Protein AF-A0A243AVM9-F1 (afdb_monomer)

Foldseek 3Di:
DVVVCVVVLVVLLVLLVVLLVLCVVQNDPDADPDPVSVVVVVVLCPDPSNVVSVVSLVVNLVSLVPDDLVVLLLLLLLLCCLVVVPADLPDALVVRSVVSSVVCVVVPPDDSSVSSVVLSVDSCNSRSNCSSCVSSVHDD

Secondary structure (DSSP, 8-state):
-HHHHHHHHHHHHHHHHHHHHHHHHHS-S---SSHHHHHHHHHHHHSHHHHHHHHHHHHHHHHHHHS-HHHHHHHHHHHHHHHH--S-TTS-HHHHHHHHHHHHHHH-PPPHHHHHHHHHT-TTHHHHHHHHHHHTT---

Sequence (140 aa):
MFEELKFVFKVVIDLANDYESYHDKYGMKSLTVSPSGMQELKEFKNSSEGKELEKRENALYYFLKALDYEVIKVIQVVMYLGRDQDYDKNDTPEKIYSEYRHYFGSKGWDEKDIIINTVTEKISLGKYLQDGLGILGVRV

Mean predicted aligned error: 3.31 Å

Radius of gyration: 16.82 Å; Cα contacts (8 Å, |Δi|>4): 136; chains: 1; bounding box: 38×28×51 Å

Structure (mmCIF, N/CA/C/O backbone):
data_AF-A0A243AVM9-F1
#
_entry.id   AF-A0A243AVM9-F1
#
loop_
_atom_site.group_PDB
_atom_site.id
_atom_site.type_symbol
_atom_site.label_atom_id
_atom_site.label_alt_id
_atom_site.label_comp_id
_atom_site.label_asym_id
_atom_site.label_entity_id
_atom_site.label_seq_id
_atom_site.pdbx_PDB_ins_code
_atom_site.Cartn_x
_atom_site.Cartn_y
_atom_site.Cartn_z
_atom_site.occupancy
_atom_site.B_iso_or_equiv
_atom_site.auth_seq_id
_atom_site.auth_comp_id
_atom_site.auth_asym_id
_atom_site.auth_atom_id
_atom_site.pdbx_PDB_model_num
ATOM 1 N N . MET A 1 1 ? -8.616 -9.678 14.540 1.00 74.81 1 MET A N 1
ATOM 2 C CA . MET A 1 1 ? -8.530 -8.992 13.234 1.00 74.81 1 MET A CA 1
ATOM 3 C C . MET A 1 1 ? -7.109 -8.552 12.903 1.00 74.81 1 MET A C 1
ATOM 5 O O . MET A 1 1 ? -6.448 -9.276 12.179 1.00 74.81 1 MET A O 1
ATOM 9 N N . PHE A 1 2 ? -6.590 -7.422 13.408 1.00 80.25 2 PHE A N 1
ATOM 10 C CA . PHE A 1 2 ? -5.263 -6.950 12.967 1.00 80.25 2 PHE A CA 1
ATOM 11 C C . PHE A 1 2 ? -4.112 -7.881 13.340 1.00 80.25 2 PHE A C 1
ATOM 13 O O . PHE A 1 2 ? -3.217 -8.065 12.528 1.00 80.25 2 PHE A O 1
ATOM 20 N N . GLU A 1 3 ? -4.172 -8.528 14.507 1.00 82.06 3 GLU A N 1
ATOM 21 C CA . GLU A 1 3 ? -3.204 -9.560 14.903 1.00 82.06 3 GLU A CA 1
ATOM 22 C C . GLU A 1 3 ? -3.110 -10.708 13.886 1.00 82.06 3 GLU A C 1
ATOM 24 O O . GLU A 1 3 ? -2.016 -11.133 13.531 1.00 82.06 3 GLU A O 1
ATOM 29 N N . GLU A 1 4 ? -4.245 -11.157 13.346 1.00 87.56 4 GLU A N 1
ATOM 30 C CA . GLU A 1 4 ? -4.307 -12.229 12.341 1.00 87.56 4 GLU A CA 1
ATOM 31 C C . GLU A 1 4 ? -3.805 -11.751 10.971 1.00 87.56 4 GLU A C 1
ATOM 33 O O . GLU A 1 4 ? -3.276 -12.534 10.185 1.00 87.56 4 GLU A O 1
ATOM 38 N N . LEU A 1 5 ? -3.934 -10.450 10.694 1.00 94.69 5 LEU A N 1
ATOM 39 C CA . LEU A 1 5 ? -3.505 -9.828 9.444 1.00 94.69 5 LEU A CA 1
ATOM 40 C C . LEU A 1 5 ? -2.075 -9.280 9.492 1.00 94.69 5 LEU A C 1
ATOM 42 O O . LEU A 1 5 ? -1.592 -8.815 8.463 1.00 94.69 5 LEU A O 1
ATOM 46 N N . LYS A 1 6 ? -1.366 -9.349 10.628 1.00 94.56 6 LYS A N 1
ATOM 47 C CA . LYS A 1 6 ? 0.003 -8.814 10.756 1.00 94.56 6 LYS A CA 1
ATOM 48 C C . LYS A 1 6 ? 0.942 -9.346 9.685 1.00 94.56 6 LYS A C 1
ATOM 50 O O . LYS A 1 6 ? 1.673 -8.573 9.075 1.00 94.56 6 LYS A O 1
ATOM 55 N N . PHE A 1 7 ? 0.895 -10.653 9.428 1.00 95.44 7 PHE A N 1
ATOM 56 C CA . PHE A 1 7 ? 1.715 -11.265 8.386 1.00 95.44 7 PHE A CA 1
ATOM 57 C C . PHE A 1 7 ? 1.358 -10.727 6.995 1.00 95.44 7 PHE A C 1
ATOM 59 O O . PHE A 1 7 ? 2.251 -10.388 6.225 1.00 95.44 7 PHE A O 1
ATOM 66 N N . VAL A 1 8 ? 0.063 -10.587 6.696 1.00 97.62 8 VAL A N 1
ATOM 67 C CA . VAL A 1 8 ? -0.405 -10.020 5.424 1.00 97.62 8 VAL A CA 1
ATOM 68 C C . VAL A 1 8 ? 0.106 -8.591 5.267 1.00 97.62 8 VAL A C 1
ATOM 70 O O . VAL A 1 8 ? 0.741 -8.285 4.264 1.00 97.62 8 VAL A O 1
ATOM 73 N N . PHE A 1 9 ? -0.103 -7.735 6.270 1.00 98.00 9 PHE A N 1
ATOM 74 C CA . PHE A 1 9 ? 0.374 -6.353 6.242 1.00 98.00 9 PHE A CA 1
ATOM 75 C C . PHE A 1 9 ? 1.884 -6.268 6.083 1.00 98.00 9 PHE A C 1
ATOM 77 O O . PHE A 1 9 ? 2.352 -5.487 5.262 1.00 98.00 9 PHE A O 1
ATOM 84 N N . LYS A 1 10 ? 2.637 -7.105 6.800 1.00 97.94 10 LYS A N 1
ATOM 85 C CA . LYS A 1 10 ? 4.087 -7.170 6.660 1.00 97.94 10 LYS A CA 1
ATOM 86 C C . LYS A 1 10 ? 4.503 -7.462 5.218 1.00 97.94 10 LYS A C 1
ATOM 88 O O . LYS A 1 10 ? 5.309 -6.723 4.669 1.00 97.94 10 LYS A O 1
ATOM 93 N N . VAL A 1 11 ? 3.925 -8.487 4.590 1.00 98.25 11 VAL A N 1
ATOM 94 C CA . VAL A 1 11 ? 4.260 -8.847 3.203 1.00 98.25 11 VAL A CA 1
ATOM 95 C C . VAL A 1 11 ? 3.875 -7.734 2.225 1.00 98.25 11 VAL A C 1
ATOM 97 O O . VAL A 1 11 ? 4.666 -7.410 1.344 1.00 98.25 11 VAL A O 1
ATOM 100 N N . VAL A 1 12 ? 2.702 -7.110 2.387 1.00 98.19 12 VAL A N 1
ATOM 101 C CA . VAL A 1 12 ? 2.283 -5.986 1.529 1.00 98.19 12 VAL A CA 1
ATOM 102 C C . VAL A 1 12 ? 3.232 -4.797 1.679 1.00 98.19 12 VAL A C 1
ATOM 104 O O . VAL A 1 12 ? 3.624 -4.214 0.674 1.00 98.19 12 VAL A O 1
ATOM 107 N N . ILE A 1 13 ? 3.623 -4.453 2.908 1.00 98.44 13 ILE A N 1
ATOM 108 C CA . ILE A 1 13 ? 4.562 -3.359 3.188 1.00 98.44 13 ILE A CA 1
ATOM 109 C C . ILE A 1 13 ? 5.935 -3.664 2.591 1.00 98.44 13 ILE A C 1
ATOM 111 O O . ILE A 1 13 ? 6.508 -2.801 1.933 1.00 98.44 13 ILE A O 1
ATOM 115 N N . ASP A 1 14 ? 6.443 -4.885 2.766 1.00 98.44 14 ASP A N 1
ATOM 116 C CA . ASP A 1 14 ? 7.745 -5.291 2.233 1.00 98.44 14 ASP A CA 1
ATOM 117 C C . ASP A 1 14 ? 7.751 -5.232 0.687 1.00 98.44 14 ASP A C 1
ATOM 119 O O . ASP A 1 14 ? 8.683 -4.682 0.097 1.00 98.44 14 ASP A O 1
ATOM 123 N N . LEU A 1 15 ? 6.687 -5.707 0.022 1.00 98.44 15 LEU A N 1
ATOM 124 C CA . LEU A 1 15 ? 6.534 -5.623 -1.440 1.00 98.44 15 LEU A CA 1
ATOM 125 C C . LEU A 1 15 ? 6.373 -4.179 -1.938 1.00 98.44 15 LEU A C 1
ATOM 127 O O . LEU A 1 15 ? 6.969 -3.808 -2.949 1.00 98.44 15 LEU A O 1
ATOM 131 N N . ALA A 1 16 ? 5.589 -3.360 -1.234 1.00 98.12 16 ALA A N 1
ATOM 132 C CA . ALA A 1 16 ? 5.396 -1.954 -1.578 1.00 98.12 16 ALA A CA 1
ATOM 133 C C . ALA A 1 16 ? 6.698 -1.152 -1.442 1.00 98.12 16 ALA A C 1
ATOM 135 O O . ALA A 1 16 ? 7.032 -0.380 -2.336 1.00 98.12 16 ALA A O 1
ATOM 136 N N . ASN A 1 17 ? 7.464 -1.381 -0.372 1.00 98.19 17 ASN A N 1
ATOM 137 C CA . ASN A 1 17 ? 8.739 -0.706 -0.136 1.00 98.19 17 ASN A CA 1
ATOM 138 C C . ASN A 1 17 ? 9.818 -1.127 -1.148 1.00 98.19 17 ASN A C 1
ATOM 140 O O . ASN A 1 17 ? 10.627 -0.290 -1.552 1.00 98.19 17 ASN A O 1
ATOM 144 N N . ASP A 1 18 ? 9.850 -2.399 -1.566 1.00 97.81 18 ASP A N 1
ATOM 145 C CA . ASP A 1 18 ? 10.751 -2.858 -2.636 1.00 97.81 18 ASP A CA 1
ATOM 146 C C . ASP A 1 18 ? 10.397 -2.204 -3.980 1.00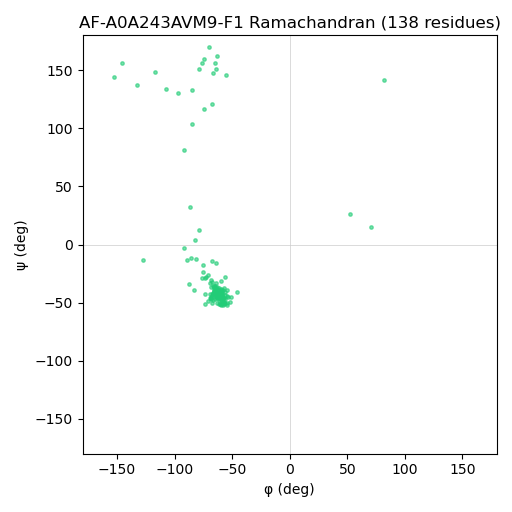 97.81 18 ASP A C 1
ATOM 148 O O . ASP 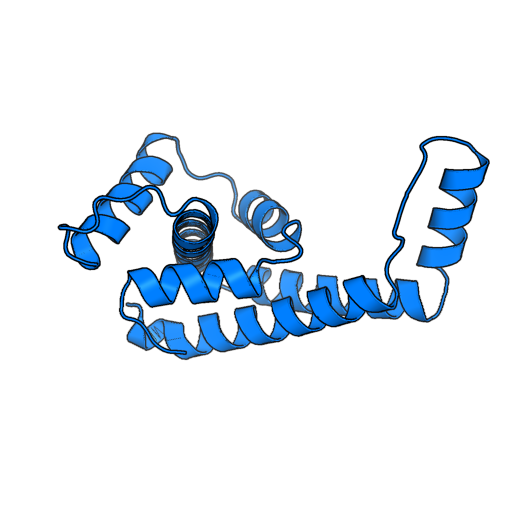A 1 18 ? 11.284 -1.710 -4.681 1.00 97.81 18 ASP A O 1
ATOM 152 N N . TYR A 1 19 ? 9.102 -2.134 -4.312 1.00 96.56 19 TYR A N 1
ATOM 153 C CA . TYR A 1 19 ? 8.624 -1.417 -5.495 1.00 96.56 19 TYR A CA 1
ATOM 154 C C . TYR A 1 19 ? 9.003 0.071 -5.459 1.00 96.56 19 TYR A C 1
ATOM 156 O O . TYR A 1 19 ? 9.637 0.549 -6.400 1.00 96.56 19 TYR A O 1
ATOM 164 N N . GLU A 1 20 ? 8.689 0.781 -4.371 1.00 97.06 20 GLU A N 1
ATOM 165 C CA . GLU A 1 20 ? 9.003 2.206 -4.185 1.00 97.06 20 GLU A CA 1
ATOM 166 C C . GLU A 1 20 ? 10.509 2.470 -4.293 1.00 97.06 20 GLU A C 1
ATOM 168 O O . GLU A 1 20 ? 10.943 3.301 -5.088 1.00 97.06 20 GLU A O 1
ATOM 173 N N . SER A 1 21 ? 11.331 1.695 -3.579 1.00 97.06 21 SER A N 1
ATOM 174 C CA . SER A 1 21 ? 12.790 1.865 -3.584 1.00 97.06 21 SER A CA 1
ATOM 175 C C . SER A 1 21 ? 13.396 1.666 -4.977 1.00 97.06 21 SER A C 1
ATOM 177 O O . SER A 1 21 ? 14.349 2.356 -5.357 1.00 97.06 21 SER A O 1
ATOM 179 N N . TYR A 1 22 ? 12.869 0.713 -5.751 1.00 97.12 22 TYR A N 1
ATOM 180 C CA . TYR A 1 22 ? 13.321 0.482 -7.121 1.00 97.12 22 TYR A CA 1
ATOM 181 C C . TYR A 1 22 ? 12.824 1.580 -8.069 1.00 97.12 22 TYR A C 1
ATOM 183 O O . TYR A 1 22 ? 13.599 2.076 -8.892 1.00 97.12 22 TYR A O 1
ATOM 191 N N . HIS A 1 23 ? 11.561 1.990 -7.926 1.00 95.12 23 HIS A N 1
ATOM 192 C CA . HIS A 1 23 ? 10.962 3.091 -8.674 1.00 95.12 23 HIS A CA 1
ATOM 193 C C . HIS A 1 23 ? 11.741 4.397 -8.472 1.00 95.12 23 HIS A C 1
ATOM 195 O O . HIS A 1 23 ? 12.095 5.055 -9.446 1.00 95.12 23 HIS A O 1
ATOM 201 N N . ASP A 1 24 ? 12.098 4.752 -7.242 1.00 95.19 24 ASP A N 1
ATOM 202 C CA . ASP A 1 24 ? 12.835 5.988 -6.954 1.00 95.19 24 ASP A CA 1
ATOM 203 C C . ASP A 1 24 ? 14.231 6.009 -7.579 1.00 95.19 24 ASP A C 1
ATOM 205 O O . ASP A 1 24 ? 14.746 7.059 -7.985 1.00 95.19 24 ASP A O 1
ATOM 209 N N . LYS A 1 25 ? 14.857 4.833 -7.673 1.00 95.88 25 LYS A N 1
ATOM 210 C CA . LYS A 1 25 ? 16.207 4.691 -8.211 1.00 95.88 25 LYS A CA 1
ATOM 211 C C . LYS A 1 25 ? 16.238 4.626 -9.737 1.00 95.88 25 LYS A C 1
ATOM 213 O O . LYS A 1 25 ? 17.160 5.181 -10.337 1.00 95.88 25 LYS A O 1
ATOM 218 N N . TYR A 1 26 ? 15.278 3.936 -10.347 1.00 95.38 26 TYR A N 1
ATOM 219 C CA . TYR A 1 26 ? 15.331 3.555 -11.762 1.00 95.38 26 TYR A CA 1
ATOM 220 C C . TYR A 1 26 ? 14.098 3.953 -12.576 1.00 95.38 26 TYR A C 1
ATOM 222 O O . TYR A 1 26 ? 14.143 3.898 -13.802 1.00 95.38 26 TYR A O 1
ATOM 230 N N . GLY A 1 27 ? 13.006 4.337 -11.922 1.00 91.06 27 GLY A N 1
ATOM 231 C CA . GLY A 1 27 ? 11.770 4.761 -12.568 1.00 91.06 27 GLY A CA 1
ATOM 232 C C . GLY A 1 27 ? 11.933 6.049 -13.372 1.00 91.06 27 GLY A C 1
ATOM 233 O O . GLY A 1 27 ? 12.819 6.878 -13.136 1.00 91.06 27 GLY A O 1
ATOM 234 N N . MET A 1 28 ? 11.045 6.231 -14.349 1.00 90.19 28 MET A N 1
ATOM 235 C CA . MET A 1 28 ? 10.996 7.460 -15.134 1.00 90.19 28 MET A CA 1
ATOM 236 C C . MET A 1 28 ? 10.542 8.627 -14.251 1.00 90.19 28 MET A C 1
ATOM 238 O O . MET A 1 28 ? 9.439 8.624 -13.717 1.00 90.19 28 MET A O 1
ATOM 242 N N . LYS A 1 29 ? 11.379 9.662 -14.135 1.00 84.31 29 LYS A N 1
ATOM 243 C CA . LYS A 1 29 ? 11.089 10.840 -13.293 1.00 84.31 29 LYS A CA 1
ATOM 244 C C . LYS A 1 29 ? 10.059 11.794 -13.892 1.00 84.31 29 LYS A C 1
ATOM 246 O O . LYS A 1 29 ? 9.468 12.594 -13.176 1.00 84.31 29 LYS A O 1
ATOM 251 N N . SER A 1 30 ? 9.907 11.772 -15.210 1.00 81.88 30 SER A N 1
ATOM 252 C CA . SER A 1 30 ? 8.979 12.624 -15.942 1.00 81.88 30 SER A CA 1
ATOM 253 C C . SER A 1 30 ? 8.570 11.920 -17.225 1.00 81.88 30 SER A C 1
ATOM 255 O O . SER A 1 30 ? 9.373 11.222 -17.843 1.00 81.88 30 SER A O 1
ATOM 257 N N . LEU A 1 31 ? 7.316 12.115 -17.611 1.00 82.50 31 LEU A N 1
ATOM 258 C CA . LEU A 1 31 ? 6.732 11.591 -18.832 1.00 82.50 31 LEU A CA 1
ATOM 259 C C . LEU A 1 31 ? 5.972 12.711 -19.530 1.00 82.50 31 LEU A C 1
ATOM 261 O O . LEU A 1 31 ? 5.233 13.463 -18.897 1.00 82.50 31 LEU A O 1
ATOM 265 N N . THR A 1 32 ? 6.128 12.802 -20.849 1.00 83.25 32 THR A N 1
ATOM 266 C CA . THR A 1 32 ? 5.342 13.721 -21.679 1.00 83.25 32 THR A CA 1
ATOM 267 C C . THR A 1 32 ? 4.504 12.928 -22.672 1.00 83.25 32 THR A C 1
ATOM 269 O O . THR A 1 32 ? 4.926 11.881 -23.155 1.00 83.25 32 THR A O 1
ATOM 272 N N . VAL A 1 33 ? 3.330 13.451 -23.029 1.00 87.38 33 VAL A N 1
ATOM 273 C CA . VAL A 1 33 ? 2.440 12.846 -24.041 1.00 87.38 33 VAL A CA 1
ATOM 274 C C . VAL A 1 33 ? 2.889 13.129 -25.484 1.00 87.38 33 VAL A C 1
ATOM 276 O O . VAL A 1 33 ? 2.136 12.924 -26.432 1.00 87.38 33 VAL A O 1
ATOM 279 N N . SER A 1 34 ? 4.111 13.637 -25.663 1.00 92.00 34 SER A N 1
ATOM 280 C CA . SER A 1 34 ? 4.697 13.883 -26.979 1.00 92.00 34 SER A CA 1
ATOM 281 C C . SER A 1 34 ? 5.126 12.566 -27.645 1.00 92.00 34 SER A C 1
ATOM 283 O O . SER A 1 34 ? 5.352 11.572 -26.949 1.00 92.00 34 SER A O 1
ATOM 285 N N . PRO A 1 35 ? 5.297 12.529 -28.979 1.00 91.50 35 PRO A N 1
ATOM 286 C CA . PRO A 1 35 ? 5.814 11.343 -29.661 1.00 91.50 35 PRO A CA 1
ATOM 287 C C . PRO A 1 35 ? 7.163 10.858 -29.110 1.00 91.50 35 PRO A C 1
ATOM 289 O O . PRO A 1 35 ? 7.354 9.654 -28.957 1.00 91.50 35 PRO A O 1
ATOM 292 N N . SER A 1 36 ? 8.070 11.776 -28.756 1.00 90.00 36 SER A N 1
ATOM 293 C CA . SER A 1 36 ? 9.360 11.428 -28.151 1.00 90.00 36 SER A CA 1
ATOM 294 C C . SER A 1 36 ? 9.196 10.878 -26.735 1.00 90.00 36 SER A C 1
ATOM 296 O O . SER A 1 36 ? 9.784 9.851 -26.423 1.00 90.00 36 SER A O 1
ATOM 298 N N . GLY A 1 37 ? 8.327 11.470 -25.909 1.00 91.19 37 GLY A N 1
ATOM 299 C CA . GLY A 1 37 ? 8.039 10.948 -24.566 1.00 91.19 37 GLY A CA 1
ATOM 300 C C . GLY A 1 37 ? 7.393 9.557 -24.588 1.00 91.19 37 GLY A C 1
ATOM 301 O O . GLY A 1 37 ? 7.726 8.692 -23.781 1.00 91.19 37 GLY A O 1
ATOM 302 N N . MET A 1 38 ? 6.520 9.297 -25.564 1.00 91.62 38 MET A N 1
ATOM 303 C CA . MET A 1 38 ? 5.945 7.968 -25.804 1.00 91.62 38 MET A CA 1
ATOM 304 C C . MET A 1 38 ? 7.004 6.948 -26.247 1.00 91.62 38 MET A C 1
ATOM 306 O O . MET A 1 38 ? 6.927 5.774 -25.875 1.00 91.62 38 MET A O 1
ATOM 310 N N . GLN A 1 39 ? 7.991 7.379 -27.035 1.00 93.44 39 GLN A N 1
ATOM 311 C CA . GLN A 1 39 ? 9.116 6.535 -27.424 1.00 93.44 39 GLN A CA 1
ATOM 312 C C . GLN A 1 39 ? 10.023 6.224 -26.226 1.00 93.44 39 GLN A C 1
ATOM 314 O O . GLN A 1 39 ? 10.313 5.051 -26.002 1.00 93.44 39 GLN A O 1
ATOM 319 N N . GLU A 1 40 ? 10.379 7.223 -25.416 1.00 93.12 40 GLU A N 1
ATOM 320 C CA . GLU A 1 40 ? 11.150 7.046 -24.175 1.00 93.12 40 GLU A CA 1
ATOM 321 C C . GLU A 1 40 ? 10.459 6.065 -23.219 1.00 93.12 40 GLU A C 1
ATOM 323 O O . GLU A 1 40 ? 11.099 5.156 -22.692 1.00 93.12 40 GLU A O 1
ATOM 328 N N . LEU A 1 41 ? 9.134 6.172 -23.059 1.00 93.31 41 LEU A N 1
ATOM 329 C CA . LEU A 1 41 ? 8.349 5.214 -22.276 1.00 93.31 41 LEU A CA 1
ATOM 330 C C . LEU A 1 41 ? 8.474 3.791 -22.818 1.00 93.31 41 LEU A C 1
ATOM 332 O O . LEU A 1 41 ? 8.627 2.837 -22.055 1.00 93.31 41 LEU A O 1
ATOM 336 N N . LYS A 1 42 ? 8.368 3.630 -24.139 1.00 94.06 42 LYS A N 1
ATOM 337 C CA . LYS A 1 42 ? 8.472 2.319 -24.783 1.00 94.06 42 LYS A CA 1
ATOM 338 C C . LYS A 1 42 ? 9.878 1.741 -24.633 1.00 94.06 42 LYS A C 1
ATOM 340 O O . LYS A 1 42 ? 10.010 0.539 -24.413 1.00 94.06 42 LYS A O 1
ATOM 345 N N . GLU A 1 43 ? 10.912 2.561 -24.763 1.00 95.25 43 GLU A N 1
ATOM 346 C CA . GLU A 1 43 ? 12.306 2.153 -24.575 1.00 95.25 43 GLU A CA 1
ATOM 347 C C . GLU A 1 43 ? 12.559 1.737 -23.124 1.00 95.25 43 GLU A C 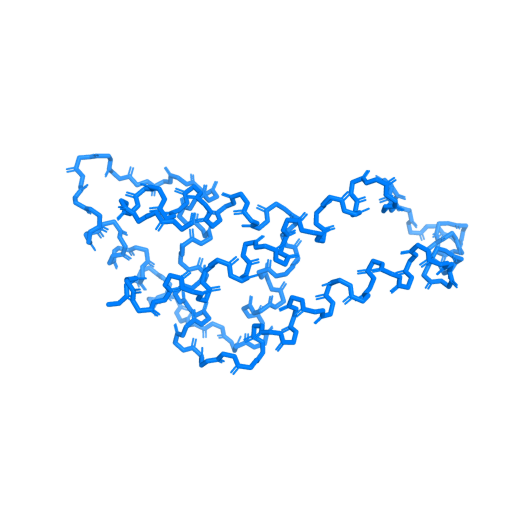1
ATOM 349 O O . GLU A 1 43 ? 13.059 0.635 -22.896 1.00 95.25 43 GLU A O 1
ATOM 354 N N . PHE A 1 44 ? 12.103 2.537 -22.155 1.00 95.62 44 PHE A N 1
ATOM 355 C CA . PHE A 1 44 ? 12.180 2.206 -20.733 1.00 95.62 44 PHE A CA 1
ATOM 356 C C . PHE A 1 44 ? 11.466 0.891 -20.413 1.00 95.62 44 PHE A C 1
ATOM 358 O O . PHE A 1 44 ? 12.082 -0.019 -19.869 1.00 95.62 44 PHE A O 1
ATOM 365 N N . LYS A 1 45 ? 10.202 0.727 -20.829 1.00 94.44 45 LYS A N 1
ATOM 366 C CA . LYS A 1 45 ? 9.442 -0.519 -20.609 1.00 94.44 45 LYS A CA 1
ATOM 367 C C . LYS A 1 45 ? 10.137 -1.759 -21.181 1.00 94.44 45 LYS A C 1
ATOM 369 O O . LYS A 1 45 ? 9.945 -2.859 -20.674 1.00 94.44 45 LYS A O 1
ATOM 374 N N . ASN A 1 46 ? 10.942 -1.606 -22.233 1.00 96.81 46 ASN A N 1
ATOM 375 C CA . ASN A 1 46 ? 11.688 -2.712 -22.833 1.00 96.81 46 ASN A CA 1
ATOM 376 C C . ASN A 1 46 ? 13.081 -2.937 -22.218 1.00 96.81 46 ASN A C 1
ATOM 378 O O . ASN A 1 46 ? 13.672 -3.998 -22.476 1.00 96.81 46 ASN A O 1
ATOM 382 N N . SER A 1 47 ? 13.591 -1.990 -21.425 1.00 97.38 47 SER A N 1
ATOM 383 C CA . SER A 1 47 ? 14.891 -2.078 -20.754 1.00 97.38 47 SER A CA 1
ATOM 384 C C . SER A 1 47 ? 14.888 -3.117 -19.627 1.00 97.38 47 SER A C 1
ATOM 386 O O . SER A 1 47 ? 13.845 -3.663 -19.252 1.00 97.38 47 SER A O 1
ATOM 388 N N . SER A 1 48 ? 16.073 -3.425 -19.093 1.00 97.62 48 SER A N 1
ATOM 389 C CA . SER A 1 48 ? 16.213 -4.263 -17.896 1.00 97.62 48 SER A CA 1
ATOM 390 C C . SER A 1 48 ? 15.469 -3.664 -16.707 1.00 97.62 48 SER A C 1
ATOM 392 O O . SER A 1 48 ? 14.757 -4.379 -16.009 1.00 97.62 48 SER A O 1
ATOM 394 N N . GLU A 1 49 ? 15.601 -2.357 -16.509 1.00 97.81 49 GLU A N 1
ATOM 395 C CA . GLU A 1 49 ? 15.021 -1.622 -15.389 1.00 97.81 49 GLU A CA 1
ATOM 396 C C . GLU A 1 49 ? 13.500 -1.558 -15.490 1.00 97.81 49 GLU A C 1
ATOM 398 O O . GLU A 1 49 ? 12.823 -1.834 -14.505 1.00 97.81 49 GLU A O 1
ATOM 403 N N . GLY A 1 50 ? 12.944 -1.264 -16.672 1.00 96.94 50 GLY A N 1
ATOM 404 C CA . GLY A 1 50 ? 11.490 -1.222 -16.845 1.00 96.94 50 GLY A CA 1
ATOM 405 C C . GLY A 1 50 ? 10.826 -2.577 -16.608 1.00 96.94 50 GLY A C 1
ATOM 406 O O . GLY A 1 50 ? 9.816 -2.648 -15.912 1.00 96.94 50 GLY A O 1
ATOM 407 N N . LYS A 1 51 ? 11.427 -3.666 -17.102 1.00 97.81 51 LYS A N 1
ATOM 408 C CA . LYS A 1 51 ? 10.930 -5.035 -16.860 1.00 97.81 51 LYS A CA 1
ATOM 409 C C . LYS A 1 51 ? 11.028 -5.444 -15.393 1.00 97.81 51 LYS A C 1
ATOM 411 O O . LYS A 1 51 ? 10.149 -6.123 -14.869 1.00 97.81 51 LYS A O 1
ATOM 416 N N . GLU A 1 52 ? 12.109 -5.058 -14.727 1.00 98.12 52 GLU A N 1
ATOM 417 C CA . GLU A 1 52 ? 12.353 -5.397 -13.325 1.00 98.12 52 GLU A CA 1
ATOM 418 C C . GLU A 1 52 ? 11.483 -4.539 -12.382 1.00 98.12 52 GLU A C 1
ATOM 420 O O . GLU A 1 52 ? 11.061 -5.026 -11.330 1.00 98.12 52 GLU A O 1
ATOM 425 N N . LEU A 1 53 ? 11.120 -3.316 -12.790 1.00 96.19 53 LEU A N 1
ATOM 426 C CA . LEU A 1 53 ? 10.094 -2.492 -12.142 1.00 96.19 53 LEU A CA 1
ATOM 427 C C . LEU A 1 53 ? 8.693 -3.104 -12.312 1.00 96.19 53 LEU A C 1
ATOM 429 O O . LEU A 1 53 ? 8.006 -3.326 -11.316 1.00 96.19 53 LEU A O 1
ATOM 433 N N . GLU A 1 54 ? 8.302 -3.461 -13.540 1.00 95.81 54 GLU A N 1
ATOM 434 C CA . GLU A 1 54 ? 7.019 -4.123 -13.836 1.00 95.81 54 GLU A CA 1
ATOM 435 C C . GLU A 1 54 ? 6.870 -5.440 -13.057 1.00 95.81 54 GLU A C 1
ATOM 437 O O . GLU A 1 54 ? 5.800 -5.767 -12.548 1.00 95.81 54 GLU A O 1
ATOM 442 N N . LYS A 1 55 ? 7.949 -6.212 -12.913 1.00 97.50 55 LYS A N 1
ATOM 443 C CA . LYS A 1 55 ? 7.947 -7.442 -12.114 1.00 97.50 55 LYS A CA 1
ATOM 444 C C . LYS A 1 55 ? 7.648 -7.184 -10.631 1.00 97.50 55 LYS A C 1
ATOM 446 O O . LYS A 1 55 ? 6.941 -7.988 -10.024 1.00 97.50 55 LYS A O 1
ATOM 451 N N . ARG A 1 56 ? 8.168 -6.099 -10.047 1.00 97.25 56 ARG A N 1
ATOM 452 C CA . ARG A 1 56 ? 7.899 -5.719 -8.644 1.00 97.25 56 ARG A CA 1
ATOM 453 C C . ARG A 1 56 ? 6.469 -5.258 -8.449 1.00 97.25 56 ARG A C 1
ATOM 455 O O . ARG A 1 56 ? 5.801 -5.734 -7.535 1.00 97.25 56 ARG A O 1
ATOM 462 N N . GLU A 1 57 ? 5.995 -4.400 -9.345 1.00 95.19 57 GLU A N 1
ATOM 463 C CA . GLU A 1 57 ? 4.601 -3.958 -9.363 1.00 95.19 57 GLU A CA 1
ATOM 464 C C . GLU A 1 57 ? 3.655 -5.167 -9.452 1.00 95.19 57 GLU A C 1
ATOM 466 O O . GLU A 1 57 ? 2.741 -5.318 -8.639 1.00 95.19 57 GLU A O 1
ATOM 471 N N . ASN A 1 58 ? 3.944 -6.104 -10.361 1.00 96.44 58 ASN A N 1
ATOM 472 C CA . ASN A 1 58 ? 3.186 -7.343 -10.505 1.00 96.44 58 ASN A CA 1
ATOM 473 C C . ASN A 1 58 ? 3.243 -8.228 -9.254 1.00 96.44 58 ASN A C 1
ATOM 475 O O . ASN A 1 58 ? 2.233 -8.832 -8.898 1.00 96.44 58 ASN A O 1
ATOM 479 N N . ALA A 1 59 ? 4.386 -8.327 -8.569 1.00 97.88 59 ALA A N 1
ATOM 480 C CA . ALA A 1 59 ? 4.490 -9.114 -7.340 1.00 97.88 59 ALA A CA 1
ATOM 481 C C . ALA A 1 59 ? 3.527 -8.597 -6.257 1.00 97.88 59 ALA A C 1
ATOM 483 O O . ALA A 1 59 ? 2.803 -9.392 -5.652 1.00 97.88 59 ALA A O 1
ATOM 484 N N . LEU A 1 60 ? 3.458 -7.275 -6.072 1.00 97.56 60 LEU A N 1
ATOM 485 C CA . LEU A 1 60 ? 2.489 -6.636 -5.180 1.00 97.56 60 LEU A CA 1
ATOM 486 C C . LEU A 1 60 ? 1.045 -6.878 -5.650 1.00 97.56 60 LEU A C 1
ATOM 488 O O . LEU A 1 60 ? 0.211 -7.338 -4.866 1.00 97.56 60 LEU A O 1
ATOM 492 N N . TYR A 1 61 ? 0.758 -6.618 -6.928 1.00 97.62 61 TYR A N 1
ATOM 493 C CA . TYR A 1 61 ? -0.577 -6.782 -7.508 1.00 97.62 61 TYR A CA 1
ATOM 494 C C . TYR A 1 61 ? -1.108 -8.213 -7.351 1.00 97.62 61 TYR A C 1
ATOM 496 O O . TYR A 1 61 ? -2.214 -8.418 -6.846 1.00 97.62 61 TYR A O 1
ATOM 504 N N . TYR A 1 62 ? -0.325 -9.223 -7.738 1.00 98.12 62 TYR A N 1
ATOM 505 C CA . TYR A 1 62 ? -0.753 -10.620 -7.670 1.00 98.12 62 TYR A CA 1
ATOM 506 C C . TYR A 1 62 ? -0.876 -11.125 -6.234 1.00 98.12 62 TYR A C 1
ATOM 508 O O . TYR A 1 62 ? -1.777 -11.921 -5.959 1.00 98.12 62 TYR A O 1
ATOM 516 N N . PHE A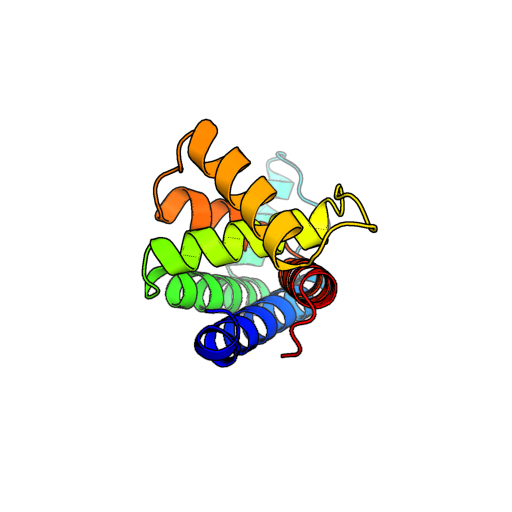 1 63 ? -0.036 -10.639 -5.312 1.00 98.44 63 PHE A N 1
ATOM 517 C CA . PHE A 1 63 ? -0.204 -10.940 -3.893 1.00 98.44 63 PHE A CA 1
ATOM 518 C C . PHE A 1 63 ? -1.552 -10.418 -3.382 1.00 98.44 63 PHE A C 1
ATOM 520 O O . PHE A 1 63 ? -2.335 -11.193 -2.839 1.00 98.44 63 PHE A O 1
ATOM 527 N N . LEU A 1 64 ? -1.872 -9.142 -3.631 1.00 98.19 64 LEU A N 1
ATOM 528 C CA . LEU A 1 64 ? -3.165 -8.553 -3.262 1.00 98.19 64 LEU A CA 1
ATOM 529 C C . LEU A 1 64 ? -4.336 -9.290 -3.933 1.00 98.19 64 LEU A C 1
ATOM 531 O O . LEU A 1 64 ? -5.336 -9.611 -3.291 1.00 98.19 64 LEU A O 1
ATOM 535 N N . LYS A 1 65 ? -4.202 -9.640 -5.214 1.00 98.06 65 LYS A N 1
ATOM 536 C CA . LYS A 1 65 ? -5.232 -10.371 -5.960 1.00 98.06 65 LYS A CA 1
ATOM 537 C C . LYS A 1 65 ? -5.566 -11.731 -5.348 1.00 98.06 65 LYS A C 1
ATOM 539 O O . LYS A 1 65 ? -6.724 -12.146 -5.424 1.00 98.06 65 LYS A O 1
ATOM 544 N N . ALA A 1 66 ? -4.607 -12.398 -4.714 1.00 98.06 66 ALA A N 1
ATOM 545 C CA . ALA A 1 66 ? -4.828 -13.674 -4.039 1.00 98.06 66 ALA A CA 1
ATOM 546 C C . ALA A 1 66 ? -5.562 -13.549 -2.687 1.00 98.06 66 ALA A C 1
ATOM 548 O O . ALA A 1 66 ? -6.105 -14.541 -2.209 1.00 98.06 66 ALA A O 1
ATOM 549 N N . LEU A 1 67 ? -5.605 -12.358 -2.078 1.00 98.06 67 LEU A N 1
ATOM 550 C CA . LEU A 1 67 ? -6.261 -12.134 -0.785 1.00 98.06 67 LEU A CA 1
ATOM 551 C C . LEU A 1 67 ? -7.784 -12.088 -0.912 1.00 98.06 67 LEU A C 1
ATOM 553 O O . LEU A 1 67 ? -8.326 -11.723 -1.953 1.00 98.06 67 LEU A O 1
ATOM 557 N N . ASP A 1 68 ? -8.503 -12.375 0.168 1.00 97.81 68 ASP A N 1
ATOM 558 C CA . ASP A 1 68 ? -9.956 -12.222 0.178 1.00 97.81 68 ASP A CA 1
ATOM 559 C C . ASP A 1 68 ? -10.378 -10.761 0.004 1.00 97.81 68 ASP A C 1
ATOM 561 O O . ASP A 1 68 ? -9.691 -9.824 0.419 1.00 97.81 68 ASP A O 1
ATOM 565 N N . TYR A 1 69 ? -11.557 -10.554 -0.587 1.00 97.94 69 TYR A N 1
ATOM 566 C CA . TYR A 1 69 ? -12.084 -9.210 -0.823 1.00 97.94 69 TYR A CA 1
ATOM 567 C C . TYR A 1 69 ? -12.204 -8.400 0.475 1.00 97.94 69 TYR A C 1
ATOM 569 O O . TYR A 1 69 ? -11.877 -7.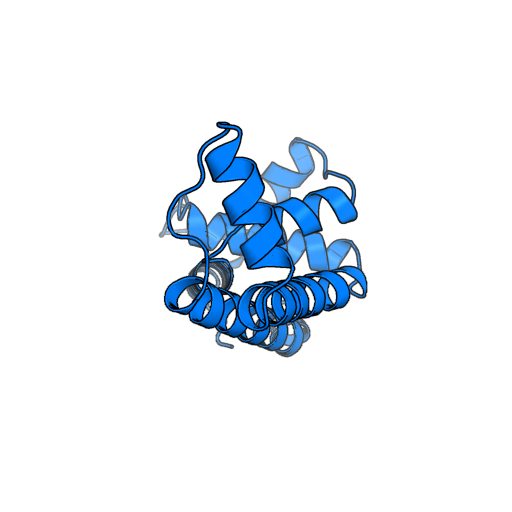218 0.493 1.00 97.94 69 TYR A O 1
ATOM 577 N N . GLU A 1 70 ? -12.586 -9.036 1.585 1.00 97.19 70 GLU A N 1
ATOM 578 C CA . GLU A 1 70 ? -12.636 -8.365 2.887 1.00 97.19 70 GLU A CA 1
ATOM 579 C C . GLU A 1 70 ? -11.258 -7.906 3.372 1.00 97.19 70 GLU A C 1
ATOM 581 O O . GLU A 1 70 ? -11.142 -6.799 3.893 1.00 97.19 70 GLU A O 1
ATOM 586 N N . VAL A 1 71 ? -10.200 -8.682 3.122 1.00 98.12 71 VAL A N 1
ATOM 587 C CA . VAL A 1 71 ? -8.825 -8.283 3.456 1.00 98.12 71 VAL A CA 1
ATOM 588 C C . VAL A 1 71 ? -8.398 -7.073 2.625 1.00 98.12 71 VAL A C 1
ATOM 590 O O . VAL A 1 71 ? -7.825 -6.130 3.169 1.00 98.12 71 VAL A O 1
ATOM 593 N N . ILE A 1 72 ? -8.743 -7.039 1.335 1.00 98.19 72 ILE A N 1
ATOM 594 C CA . ILE A 1 72 ? -8.469 -5.885 0.463 1.00 98.19 72 ILE A CA 1
ATOM 595 C C . ILE A 1 72 ? -9.138 -4.613 0.978 1.00 98.19 72 ILE A C 1
ATOM 597 O O . ILE A 1 72 ? -8.511 -3.555 1.017 1.00 98.19 72 ILE A O 1
ATOM 601 N N . LYS A 1 73 ? -10.382 -4.706 1.446 1.00 98.00 73 LYS A N 1
ATOM 602 C CA . LYS A 1 73 ? -11.060 -3.546 2.024 1.00 98.00 73 LYS A CA 1
ATOM 603 C C . LYS A 1 73 ? -10.412 -3.085 3.335 1.00 98.00 73 LYS A C 1
ATOM 605 O O . LYS A 1 73 ? -10.359 -1.885 3.595 1.00 98.00 73 LYS A O 1
ATOM 610 N N . VAL A 1 74 ? -9.912 -4.010 4.162 1.00 98.00 74 VAL A N 1
ATOM 611 C CA . VAL A 1 74 ? -9.152 -3.665 5.377 1.00 98.00 7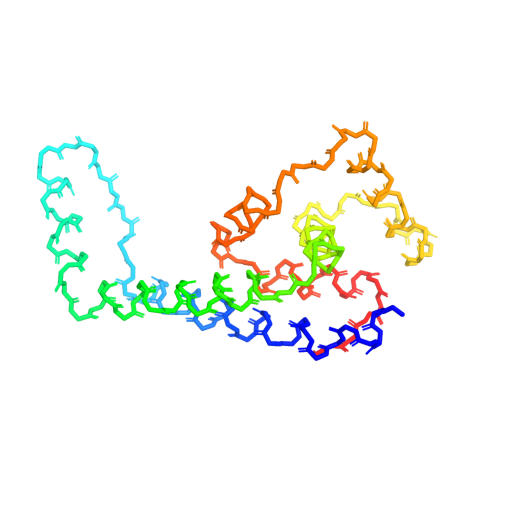4 VAL A CA 1
ATOM 612 C C . VAL A 1 74 ? -7.867 -2.920 5.000 1.00 98.00 74 VAL A C 1
ATOM 614 O O . VAL A 1 74 ? -7.584 -1.876 5.585 1.00 98.00 74 VAL A O 1
ATOM 617 N N . ILE A 1 75 ? -7.131 -3.402 3.993 1.00 98.06 75 ILE A N 1
ATOM 618 C CA . ILE A 1 75 ? -5.923 -2.743 3.468 1.00 98.06 75 ILE A CA 1
ATOM 619 C C . ILE A 1 75 ? -6.248 -1.335 2.961 1.00 98.06 75 ILE A C 1
ATOM 621 O O . ILE A 1 75 ? -5.542 -0.392 3.311 1.00 98.06 75 ILE A O 1
ATOM 625 N N . GLN A 1 76 ? -7.336 -1.169 2.200 1.00 97.88 76 GLN A N 1
ATOM 626 C CA . GLN A 1 76 ? -7.771 0.143 1.718 1.00 97.88 76 GLN A CA 1
ATOM 627 C C . GLN A 1 76 ? -8.038 1.105 2.883 1.00 97.88 76 GLN A C 1
ATOM 629 O O . GLN A 1 76 ? -7.514 2.215 2.882 1.00 97.88 76 GLN A O 1
ATOM 634 N N . VAL A 1 77 ? -8.789 0.679 3.903 1.00 97.75 77 VAL A N 1
ATOM 635 C CA . VAL A 1 77 ? -9.069 1.514 5.085 1.00 97.75 77 VAL A CA 1
ATOM 636 C C . VAL A 1 77 ? -7.780 1.959 5.768 1.00 97.75 77 VAL A C 1
ATOM 638 O O . VAL A 1 77 ? -7.605 3.148 6.017 1.00 97.75 77 VAL A O 1
ATOM 641 N N . VAL A 1 78 ? -6.869 1.023 6.037 1.00 98.12 78 VAL A N 1
ATOM 642 C CA . VAL A 1 78 ? -5.602 1.318 6.720 1.00 98.12 78 VAL A CA 1
ATOM 643 C C . VAL A 1 78 ? -4.728 2.259 5.888 1.00 98.12 78 VAL A C 1
ATOM 645 O O . VAL A 1 78 ? -4.171 3.208 6.435 1.00 98.12 78 VAL A O 1
ATOM 648 N N . MET A 1 79 ? -4.653 2.050 4.570 1.00 98.06 79 MET A N 1
ATOM 649 C CA . MET A 1 79 ? -3.917 2.929 3.660 1.00 98.06 79 MET A CA 1
ATOM 650 C C . MET A 1 79 ? -4.462 4.360 3.707 1.00 98.06 79 MET A C 1
ATOM 652 O O . MET A 1 79 ? -3.689 5.298 3.878 1.00 98.06 79 MET A O 1
ATOM 656 N N . TYR A 1 80 ? -5.776 4.546 3.547 1.00 97.50 80 TYR A N 1
ATOM 657 C CA . TYR A 1 80 ? -6.369 5.886 3.563 1.00 97.50 80 TYR A CA 1
ATOM 658 C C . TYR A 1 80 ? -6.247 6.545 4.940 1.00 97.50 80 TYR A C 1
ATOM 660 O O . TYR A 1 80 ? -5.940 7.730 5.001 1.00 97.50 80 TYR A O 1
ATOM 668 N N . LEU A 1 81 ? -6.385 5.786 6.032 1.00 97.75 81 LEU A N 1
ATOM 669 C CA . LEU A 1 81 ? -6.168 6.300 7.385 1.00 97.75 81 LEU A CA 1
ATOM 670 C C . LEU A 1 81 ? -4.741 6.839 7.574 1.00 97.75 81 LEU A C 1
ATOM 672 O O . LEU A 1 81 ? -4.567 7.939 8.091 1.00 97.75 81 LEU A O 1
ATOM 676 N N . GLY A 1 82 ? -3.719 6.100 7.135 1.00 97.69 82 GLY A N 1
ATOM 677 C CA . GLY A 1 82 ? -2.329 6.552 7.244 1.00 97.69 82 GLY A CA 1
ATOM 678 C C . GLY A 1 82 ? -1.948 7.662 6.265 1.00 97.69 82 GLY A C 1
ATOM 679 O O . GLY A 1 82 ? -1.091 8.488 6.582 1.00 97.69 82 GLY A O 1
ATOM 680 N N . ARG A 1 83 ? -2.594 7.706 5.093 1.00 97.38 83 ARG A N 1
ATOM 681 C CA . ARG A 1 83 ? -2.389 8.744 4.077 1.00 97.38 83 ARG A CA 1
ATOM 682 C C . ARG A 1 83 ? -3.018 10.076 4.476 1.00 97.38 83 ARG A C 1
ATOM 684 O O . ARG A 1 83 ? -2.352 11.103 4.388 1.00 97.38 83 ARG A O 1
ATOM 691 N N . ASP A 1 84 ? -4.291 10.048 4.858 1.00 96.38 84 ASP A N 1
ATOM 692 C CA . ASP A 1 84 ? -5.085 11.256 5.093 1.00 96.38 84 ASP A CA 1
ATOM 693 C C . ASP A 1 84 ? -4.915 11.752 6.535 1.00 96.38 84 ASP A C 1
ATOM 695 O O . ASP A 1 84 ? -4.889 12.958 6.767 1.00 96.38 84 ASP A O 1
ATOM 699 N N . GLN A 1 85 ? -4.744 10.831 7.495 1.00 95.62 85 GLN A N 1
ATOM 700 C CA . GLN A 1 85 ? -4.582 11.119 8.929 1.00 95.62 85 GLN A CA 1
ATOM 701 C C . GLN A 1 85 ? -5.686 12.024 9.504 1.00 95.62 85 GLN A C 1
ATOM 703 O O . GLN A 1 85 ? -5.478 12.713 10.504 1.00 95.62 85 GLN A O 1
ATOM 708 N N . ASP A 1 86 ? -6.864 11.998 8.882 1.00 94.62 86 ASP A N 1
ATOM 709 C CA . ASP A 1 86 ? -8.032 12.793 9.250 1.00 94.62 86 ASP A CA 1
ATOM 710 C C . ASP A 1 86 ? -8.904 11.986 10.221 1.00 94.62 86 ASP A C 1
ATOM 712 O O . ASP A 1 86 ? -9.816 11.266 9.814 1.00 94.62 86 ASP A O 1
ATOM 716 N N . TYR A 1 87 ? -8.530 11.989 11.501 1.00 95.06 87 TYR A N 1
ATOM 717 C CA . TYR A 1 87 ? -9.241 11.296 12.580 1.00 95.06 87 TYR A CA 1
ATOM 718 C C . TYR A 1 87 ? -9.157 12.095 13.889 1.00 95.06 87 TYR A C 1
ATOM 720 O O . TYR A 1 87 ? -8.218 12.870 14.102 1.00 95.06 87 TYR A O 1
ATOM 728 N N . ASP A 1 88 ? -10.115 11.888 14.797 1.00 94.94 88 ASP A N 1
ATOM 729 C CA . ASP A 1 88 ? -10.037 12.459 16.144 1.00 94.94 88 ASP A CA 1
ATOM 730 C C . ASP A 1 88 ? -9.000 11.694 16.977 1.00 94.94 88 ASP A C 1
ATOM 732 O O . ASP A 1 88 ? -9.143 10.509 17.267 1.00 94.94 88 ASP A O 1
ATOM 736 N N . LYS A 1 89 ? -7.938 12.385 17.396 1.00 93.25 89 LYS A N 1
ATOM 737 C CA . LYS A 1 89 ? -6.849 11.803 18.196 1.00 93.25 89 LYS A CA 1
ATOM 738 C C . LYS A 1 89 ? -7.275 11.389 19.606 1.00 93.25 89 LYS A C 1
ATOM 740 O O . LYS A 1 89 ? -6.509 10.702 20.279 1.00 93.25 89 LYS A O 1
ATOM 745 N N . ASN A 1 90 ? -8.443 11.834 20.066 1.00 96.12 90 ASN A N 1
ATOM 746 C CA . ASN A 1 90 ? -9.007 11.427 21.351 1.00 96.12 90 ASN A CA 1
ATOM 747 C C . ASN A 1 90 ? -9.801 10.118 21.252 1.00 96.12 90 ASN A C 1
ATOM 749 O O . ASN A 1 90 ? -10.155 9.548 22.286 1.00 96.12 90 ASN A O 1
ATOM 753 N N . ASP A 1 91 ? -10.083 9.643 20.038 1.00 97.31 91 ASP A N 1
ATOM 754 C CA . ASP A 1 91 ? -10.804 8.398 19.835 1.00 97.31 91 ASP A CA 1
ATOM 755 C C . ASP A 1 91 ? -9.916 7.170 20.026 1.00 97.31 91 ASP A C 1
ATOM 757 O O . ASP A 1 91 ? -8.709 7.164 19.789 1.00 97.31 91 ASP A O 1
ATOM 761 N N . THR A 1 92 ? -10.550 6.076 20.445 1.00 96.88 92 THR A N 1
ATOM 762 C CA . THR A 1 92 ? -9.911 4.760 20.503 1.00 96.88 92 THR A CA 1
ATOM 763 C C . THR A 1 92 ? -9.591 4.252 19.090 1.00 96.88 92 THR A C 1
ATOM 765 O O . THR A 1 92 ? -10.415 4.472 18.193 1.00 96.88 92 THR A O 1
ATOM 768 N N . PRO A 1 93 ? -8.502 3.487 18.888 1.00 96.44 93 PRO A N 1
ATOM 769 C CA . PRO A 1 93 ? -8.194 2.818 17.620 1.00 96.44 93 PRO A CA 1
ATOM 770 C C . PRO A 1 93 ? -9.382 2.095 16.971 1.00 96.44 93 PRO A C 1
ATOM 772 O O . PRO A 1 93 ? -9.595 2.188 15.762 1.00 96.44 93 PRO A O 1
ATOM 775 N N . GLU A 1 94 ? -10.197 1.410 17.773 1.00 95.31 94 GLU A N 1
ATOM 776 C CA . GLU A 1 94 ? -11.373 0.673 17.313 1.00 95.31 94 GLU A CA 1
ATOM 777 C C . GLU A 1 94 ? -12.424 1.602 16.701 1.00 95.31 94 GLU A C 1
ATOM 779 O O . GLU A 1 94 ? -13.001 1.289 15.656 1.00 95.31 94 GLU A O 1
ATOM 784 N N . LYS A 1 95 ? -12.651 2.760 17.331 1.00 97.19 95 LYS A N 1
ATOM 785 C CA . LYS A 1 95 ? -13.582 3.780 16.842 1.00 97.19 95 LYS A CA 1
ATOM 786 C C . LYS A 1 95 ? -13.063 4.422 15.556 1.00 97.19 95 LYS A C 1
ATOM 788 O O . LYS A 1 95 ? -13.805 4.450 14.579 1.00 97.19 95 LYS A O 1
ATOM 793 N N . ILE A 1 96 ? -11.785 4.811 15.521 1.00 97.69 96 ILE A N 1
ATOM 794 C CA . ILE A 1 96 ? -11.134 5.380 14.328 1.00 97.69 96 ILE A CA 1
ATOM 795 C C . ILE A 1 96 ? -11.291 4.435 13.130 1.00 97.69 96 ILE A C 1
ATOM 797 O O . ILE A 1 96 ? -11.758 4.831 12.059 1.00 97.69 96 ILE A O 1
ATOM 801 N N . TYR A 1 97 ? -10.956 3.155 13.316 1.00 97.12 97 TYR A N 1
ATOM 802 C CA . TYR A 1 97 ? -11.113 2.159 12.260 1.00 97.12 97 TYR A CA 1
ATOM 803 C C . TYR A 1 97 ? -12.575 1.995 11.837 1.00 97.12 97 TYR A C 1
ATOM 805 O O . TYR A 1 97 ? -12.873 1.958 10.641 1.00 97.12 97 TYR A O 1
ATOM 813 N N . SER A 1 98 ? -13.489 1.892 12.806 1.00 96.62 98 SER A N 1
ATOM 814 C CA . SER A 1 98 ? -14.918 1.712 12.549 1.00 96.62 98 SER A CA 1
ATOM 815 C C . SER A 1 98 ? -15.504 2.862 11.730 1.00 96.62 98 SER A C 1
ATOM 817 O O . SER A 1 98 ? -16.301 2.611 10.828 1.00 96.62 98 SER A O 1
ATOM 819 N N . GLU A 1 99 ? -15.117 4.106 12.006 1.00 96.06 99 GLU A N 1
ATOM 820 C CA . GLU A 1 99 ? -15.603 5.281 11.278 1.00 96.06 99 GLU A CA 1
ATOM 821 C C . GLU A 1 99 ? -15.135 5.283 9.823 1.00 96.06 99 GLU A C 1
ATOM 823 O O . GLU A 1 99 ? -15.962 5.405 8.916 1.00 96.06 99 GLU A O 1
ATOM 828 N N . TYR A 1 100 ? -13.845 5.031 9.575 1.00 95.62 100 TYR A N 1
ATOM 829 C CA . TYR A 1 100 ? -13.332 4.894 8.208 1.00 95.62 100 TYR A CA 1
ATOM 830 C C . TYR A 1 100 ? -14.001 3.728 7.478 1.00 95.62 100 TYR A C 1
ATOM 832 O O . TYR A 1 100 ? -14.460 3.862 6.341 1.00 95.62 100 TYR A O 1
ATOM 840 N N . ARG A 1 101 ? -14.103 2.573 8.139 1.00 96.44 101 ARG A N 1
ATOM 841 C CA . ARG A 1 101 ? -14.753 1.382 7.587 1.00 96.44 101 ARG A CA 1
ATOM 842 C C . ARG A 1 101 ? -16.214 1.658 7.225 1.00 96.44 101 ARG A C 1
ATOM 844 O O . ARG A 1 101 ? -16.667 1.219 6.165 1.00 96.44 101 ARG A O 1
ATOM 851 N N . HIS A 1 102 ? -16.935 2.378 8.080 1.00 96.38 102 HIS A N 1
ATOM 852 C CA . HIS A 1 102 ? -18.316 2.778 7.841 1.00 96.38 102 HIS A CA 1
ATOM 853 C C . HIS A 1 102 ? -18.426 3.775 6.686 1.00 96.38 102 HIS A C 1
ATOM 855 O O . HIS A 1 102 ? -19.271 3.589 5.815 1.00 96.38 102 HIS A O 1
ATOM 861 N N . TYR A 1 103 ? -17.550 4.778 6.629 1.00 94.00 103 TYR A N 1
ATOM 862 C CA . TYR A 1 103 ? -17.510 5.761 5.549 1.00 94.00 103 TYR A CA 1
ATOM 863 C C . TYR A 1 103 ? -17.392 5.094 4.172 1.00 94.00 103 TYR A C 1
ATOM 865 O O . TYR A 1 103 ? -18.240 5.327 3.306 1.00 94.00 103 TYR A O 1
ATOM 873 N N . PHE A 1 104 ? -16.421 4.196 3.986 1.00 93.56 104 PHE A N 1
ATOM 874 C CA . PHE A 1 104 ? -16.299 3.434 2.738 1.00 93.56 104 PHE A CA 1
ATOM 875 C C . PHE A 1 104 ? -17.522 2.544 2.480 1.00 93.56 104 PHE A C 1
ATOM 877 O O . PHE A 1 104 ? -18.033 2.504 1.364 1.00 93.56 104 PHE A O 1
ATOM 884 N N . G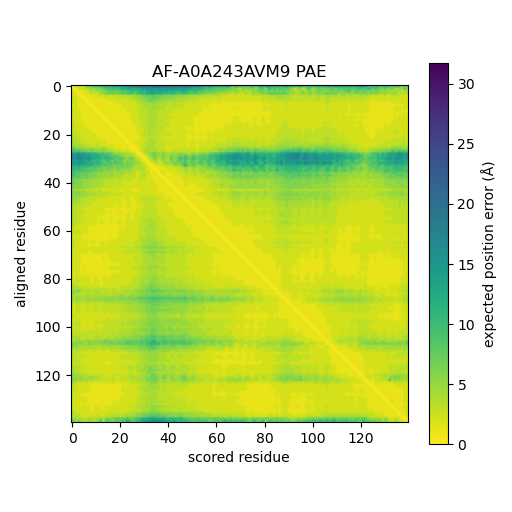LY A 1 105 ? -18.052 1.886 3.516 1.00 93.81 105 GLY A N 1
ATOM 885 C CA . GLY A 1 105 ? -19.281 1.097 3.402 1.00 93.81 105 GLY A CA 1
ATOM 886 C C . GLY A 1 105 ? -20.493 1.911 2.941 1.00 93.81 105 GLY A C 1
ATOM 887 O O . GLY A 1 105 ? -21.263 1.435 2.112 1.00 93.81 105 GLY A O 1
ATOM 888 N N . SER A 1 106 ? -20.635 3.146 3.427 1.00 95.00 106 SER A N 1
ATOM 889 C CA . SER A 1 106 ? -21.741 4.051 3.089 1.00 95.00 106 SER A CA 1
ATOM 890 C C . SER A 1 106 ? -21.702 4.532 1.636 1.00 95.00 106 SER A C 1
ATOM 892 O O . SER A 1 106 ? -22.746 4.762 1.030 1.00 95.00 106 SER A O 1
ATOM 894 N N . LYS A 1 107 ? -20.497 4.644 1.065 1.00 92.00 107 LYS A N 1
ATOM 895 C CA . LYS A 1 107 ? -20.287 5.006 -0.341 1.00 92.00 107 LYS A CA 1
ATOM 896 C C . LYS A 1 107 ? -20.458 3.828 -1.299 1.00 92.00 107 LYS A C 1
ATOM 898 O O . LYS A 1 107 ? -20.576 4.044 -2.501 1.00 92.00 107 LYS A O 1
ATOM 903 N N . GLY A 1 108 ? -20.514 2.610 -0.764 1.00 92.56 108 GLY A N 1
ATOM 904 C CA . GLY A 1 108 ? -20.378 1.387 -1.538 1.00 92.56 108 GLY A CA 1
ATOM 905 C C . GLY A 1 108 ? -18.906 1.073 -1.792 1.00 92.56 108 GLY A C 1
ATOM 906 O O . GLY A 1 108 ? -18.084 1.961 -2.004 1.00 92.56 108 GLY A O 1
ATOM 907 N N . TRP A 1 109 ? -18.571 -0.214 -1.740 1.00 94.38 109 TRP A N 1
ATOM 908 C CA . TRP A 1 109 ? -17.228 -0.671 -2.077 1.00 94.38 109 TRP A CA 1
ATOM 909 C C . TRP A 1 109 ? -17.121 -0.878 -3.581 1.00 94.38 109 TRP A C 1
ATOM 911 O O . TRP A 1 109 ? -17.973 -1.546 -4.167 1.00 94.38 109 TRP A O 1
ATOM 921 N N . ASP A 1 110 ? -16.045 -0.368 -4.171 1.00 96.31 110 ASP A N 1
ATOM 922 C CA . ASP A 1 110 ? -15.679 -0.691 -5.545 1.00 96.31 110 ASP A CA 1
ATOM 923 C C . ASP A 1 110 ? -15.357 -2.181 -5.696 1.00 96.31 110 ASP A C 1
ATOM 925 O O . ASP A 1 110 ? -15.050 -2.884 -4.725 1.00 96.31 110 ASP A O 1
ATOM 929 N N . GLU A 1 111 ? -15.376 -2.672 -6.933 1.00 97.31 111 GLU A N 1
ATOM 930 C CA . GLU A 1 111 ? -14.934 -4.028 -7.244 1.00 97.31 111 GLU A CA 1
ATOM 931 C C . GLU A 1 111 ? -13.503 -4.276 -6.745 1.00 97.31 111 GLU A C 1
ATOM 933 O O . GLU A 1 111 ? -12.649 -3.388 -6.759 1.00 97.31 111 GLU A O 1
ATOM 938 N N . LYS A 1 112 ? -13.218 -5.513 -6.319 1.00 97.56 112 LYS A N 1
ATOM 939 C CA . LYS A 1 112 ? -11.924 -5.883 -5.724 1.00 97.56 112 LYS A CA 1
ATOM 940 C C . LYS A 1 112 ? -10.733 -5.447 -6.583 1.00 97.56 112 LYS A C 1
ATOM 942 O O . LYS A 1 112 ? -9.783 -4.888 -6.045 1.00 97.56 112 LYS A O 1
ATOM 947 N N . ASP A 1 113 ? -10.797 -5.670 -7.894 1.00 97.25 113 ASP A N 1
ATOM 948 C CA . ASP A 1 113 ? -9.709 -5.322 -8.812 1.00 97.25 113 ASP A CA 1
ATOM 949 C C . ASP A 1 113 ? -9.522 -3.798 -8.940 1.00 97.25 113 ASP A C 1
ATOM 951 O O . ASP A 1 113 ? -8.389 -3.332 -9.044 1.00 97.25 113 ASP A O 1
ATOM 955 N N . ILE A 1 114 ? -10.598 -3.008 -8.839 1.00 96.44 114 ILE A N 1
ATOM 956 C CA . ILE A 1 114 ? -10.528 -1.536 -8.825 1.00 96.44 114 ILE A CA 1
ATOM 957 C C . ILE A 1 114 ? -9.831 -1.047 -7.550 1.00 96.44 114 ILE A C 1
ATOM 959 O O . ILE A 1 114 ? -8.967 -0.166 -7.615 1.00 96.44 114 ILE A O 1
ATOM 963 N N . ILE A 1 115 ? -10.153 -1.641 -6.395 1.00 96.88 115 ILE A N 1
ATOM 964 C CA . ILE A 1 115 ? -9.478 -1.311 -5.132 1.00 96.88 115 ILE A CA 1
ATOM 965 C C . ILE A 1 115 ? -7.993 -1.666 -5.215 1.00 96.88 115 ILE A C 1
ATOM 967 O O . ILE A 1 115 ? -7.158 -0.848 -4.835 1.00 96.88 115 ILE A O 1
ATOM 971 N N . ILE A 1 116 ? -7.657 -2.856 -5.727 1.00 97.69 116 ILE A N 1
ATOM 972 C CA . ILE A 1 116 ? -6.262 -3.289 -5.875 1.00 97.69 116 ILE A CA 1
ATOM 973 C C . ILE A 1 116 ? -5.493 -2.299 -6.747 1.00 97.69 116 ILE A C 1
ATOM 975 O O . ILE A 1 116 ? -4.464 -1.811 -6.294 1.00 97.69 116 ILE A O 1
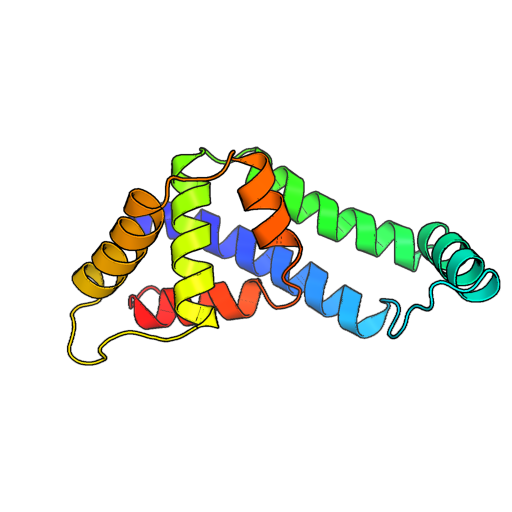ATOM 979 N N . ASN A 1 117 ? -6.015 -1.937 -7.922 1.00 95.12 117 ASN A N 1
ATOM 980 C CA . ASN A 1 117 ? -5.370 -0.952 -8.797 1.00 95.12 117 ASN A CA 1
ATOM 981 C C . ASN A 1 117 ? -5.152 0.383 -8.068 1.00 95.12 117 ASN A C 1
ATOM 983 O O . ASN A 1 117 ? -4.053 0.929 -8.067 1.00 95.12 117 ASN A O 1
ATOM 987 N N . THR A 1 118 ? -6.175 0.870 -7.360 1.00 93.44 118 THR A N 1
ATOM 988 C CA . THR A 1 118 ? -6.094 2.128 -6.599 1.00 93.44 118 THR A CA 1
ATOM 989 C C . THR A 1 118 ? -5.005 2.087 -5.523 1.00 93.44 118 THR A C 1
ATOM 991 O O . THR A 1 118 ? -4.344 3.104 -5.281 1.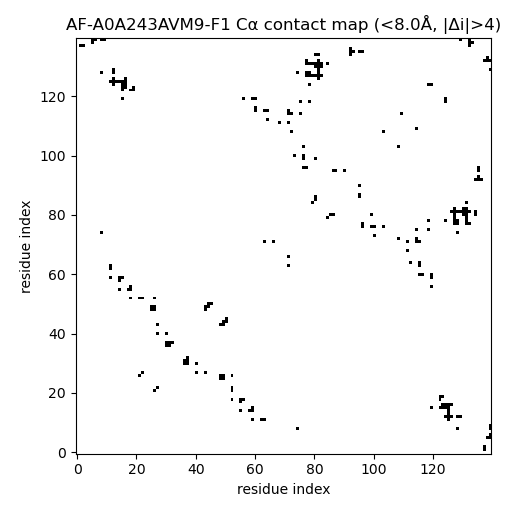00 93.44 118 THR A O 1
ATOM 994 N N . VAL A 1 119 ? -4.840 0.934 -4.867 1.00 94.50 119 VAL A N 1
ATOM 995 C CA . VAL A 1 119 ? -3.830 0.677 -3.834 1.00 94.50 119 VAL A CA 1
ATOM 996 C C . VAL A 1 119 ? -2.431 0.592 -4.451 1.00 94.50 119 VAL A C 1
ATOM 998 O O . VAL A 1 119 ? -1.527 1.269 -3.967 1.00 94.50 119 VAL A O 1
ATOM 1001 N N . THR A 1 120 ? -2.244 -0.174 -5.531 1.00 93.62 120 THR A N 1
ATOM 1002 C CA . THR A 1 120 ? -0.930 -0.380 -6.171 1.00 93.62 120 THR A CA 1
ATOM 1003 C C . THR A 1 120 ? -0.409 0.852 -6.902 1.00 93.62 120 THR A C 1
ATOM 1005 O O . THR A 1 120 ? 0.798 1.046 -6.983 1.00 93.62 120 THR A O 1
ATOM 1008 N N . GLU A 1 121 ? -1.293 1.736 -7.369 1.00 90.25 121 GLU A N 1
ATOM 1009 C CA . GLU A 1 121 ? -0.910 3.028 -7.956 1.00 90.25 121 GLU A CA 1
ATOM 1010 C C . GLU A 1 121 ? -0.229 3.982 -6.956 1.00 90.25 121 GLU A C 1
ATOM 1012 O O . GLU A 1 121 ? 0.349 4.997 -7.352 1.00 90.25 121 GLU A O 1
ATOM 1017 N N . LYS A 1 122 ? -0.326 3.728 -5.645 1.00 90.94 122 LYS A N 1
ATOM 1018 C CA . LYS A 1 122 ? 0.298 4.578 -4.626 1.00 90.94 122 LYS A CA 1
ATOM 1019 C C . LYS A 1 122 ? 1.750 4.154 -4.434 1.00 90.94 122 LYS A C 1
ATOM 1021 O O . LYS A 1 122 ? 2.015 3.176 -3.750 1.00 90.94 122 LYS A O 1
ATOM 1026 N N . ILE A 1 123 ? 2.681 4.939 -4.984 1.00 90.56 123 ILE A N 1
ATOM 1027 C CA . ILE A 1 123 ? 4.128 4.701 -4.834 1.00 90.56 123 ILE A CA 1
ATOM 1028 C C . ILE A 1 123 ? 4.499 4.530 -3.351 1.00 90.56 123 ILE A C 1
ATOM 1030 O O . ILE A 1 123 ? 5.070 3.512 -2.989 1.00 90.56 123 ILE A O 1
ATOM 1034 N N . SER A 1 124 ? 4.051 5.435 -2.474 1.00 96.12 124 SER A N 1
ATOM 1035 C CA . SER A 1 124 ? 4.328 5.372 -1.028 1.00 96.12 124 SER A CA 1
ATOM 1036 C C . SER A 1 124 ? 3.337 4.521 -0.218 1.00 96.12 124 SER A C 1
ATOM 1038 O O . SER A 1 124 ? 3.048 4.826 0.944 1.00 96.12 124 SER A O 1
ATOM 1040 N N . LEU A 1 125 ? 2.782 3.456 -0.811 1.00 97.94 125 LEU A N 1
ATOM 1041 C CA . LEU A 1 125 ? 1.820 2.566 -0.149 1.00 97.94 125 LEU A CA 1
ATOM 1042 C C . LEU A 1 125 ? 2.361 2.001 1.171 1.00 97.94 125 LEU A C 1
ATOM 1044 O O . LEU A 1 125 ? 1.639 1.993 2.169 1.00 97.94 125 LEU A O 1
ATOM 1048 N N . GLY A 1 126 ? 3.617 1.545 1.189 1.00 97.94 126 GLY A N 1
ATOM 1049 C CA . GLY A 1 126 ? 4.224 0.945 2.378 1.00 97.94 126 GLY A CA 1
ATOM 1050 C C . GLY A 1 126 ? 4.208 1.905 3.567 1.00 97.94 126 GLY A C 1
ATOM 1051 O O . GLY A 1 126 ? 3.733 1.542 4.646 1.00 97.94 126 GLY A O 1
ATOM 1052 N N . LYS A 1 127 ? 4.591 3.167 3.337 1.00 98.06 127 LYS A N 1
ATOM 1053 C CA . LYS A 1 127 ? 4.507 4.234 4.339 1.00 98.06 127 LYS A CA 1
ATOM 1054 C C . LYS A 1 127 ? 3.077 4.465 4.831 1.00 98.06 127 LYS A C 1
ATOM 1056 O O . LYS A 1 127 ? 2.860 4.537 6.038 1.00 98.06 127 LYS A O 1
ATOM 1061 N N . TYR A 1 128 ? 2.101 4.564 3.929 1.00 98.44 128 TYR A N 1
ATOM 1062 C CA . TYR A 1 128 ? 0.706 4.784 4.327 1.00 98.44 128 TYR A CA 1
ATOM 1063 C C . TYR A 1 128 ? 0.159 3.637 5.178 1.00 98.44 128 TYR A C 1
ATOM 1065 O O . TYR A 1 128 ? -0.545 3.876 6.155 1.00 98.44 128 TYR A O 1
ATOM 1073 N N . LEU A 1 129 ? 0.512 2.392 4.857 1.00 98.19 129 LEU A N 1
ATOM 1074 C CA . LEU A 1 129 ? 0.115 1.242 5.665 1.00 98.19 129 LEU A CA 1
ATOM 1075 C C . LEU A 1 129 ? 0.784 1.253 7.042 1.00 98.19 129 LEU A C 1
ATOM 1077 O O . LEU A 1 129 ? 0.111 1.001 8.038 1.00 98.19 129 LEU A O 1
ATOM 1081 N N . GLN A 1 130 ? 2.077 1.577 7.117 1.00 98.06 130 GLN A N 1
ATOM 1082 C CA . GLN A 1 130 ? 2.795 1.692 8.389 1.00 98.06 130 GLN A CA 1
ATOM 1083 C C . GLN A 1 130 ? 2.207 2.789 9.280 1.00 98.06 130 GLN A C 1
ATOM 1085 O O . GLN A 1 130 ? 1.933 2.538 10.454 1.00 98.06 130 GLN A O 1
ATOM 1090 N N . ASP A 1 131 ? 1.966 3.976 8.723 1.00 98.06 131 ASP A N 1
ATOM 1091 C CA . ASP A 1 131 ? 1.377 5.098 9.454 1.00 98.06 131 ASP A CA 1
ATOM 1092 C C . ASP A 1 131 ? -0.044 4.746 9.933 1.00 98.06 131 ASP A C 1
ATOM 1094 O O . ASP A 1 131 ? -0.376 4.956 11.100 1.00 98.06 131 ASP A O 1
ATOM 1098 N N . GLY A 1 132 ? -0.862 4.132 9.069 1.00 97.81 132 GLY A N 1
ATOM 1099 C CA . GLY A 1 132 ? -2.222 3.696 9.397 1.00 97.81 132 GLY A CA 1
ATOM 1100 C C . GLY A 1 132 ? -2.263 2.646 10.507 1.00 97.81 132 GLY A C 1
ATOM 1101 O O . GLY A 1 132 ? -3.044 2.766 11.449 1.00 97.81 132 GLY A O 1
ATOM 1102 N N . LEU A 1 133 ? -1.392 1.637 10.450 1.00 97.62 133 LEU A N 1
ATOM 1103 C CA . LEU A 1 133 ? -1.266 0.638 11.517 1.00 97.62 133 LEU A CA 1
ATOM 1104 C C . LEU A 1 133 ? -0.764 1.266 12.820 1.00 97.62 133 LEU A C 1
ATOM 1106 O O . LEU A 1 133 ? -1.260 0.913 13.889 1.00 97.62 133 LEU A O 1
ATOM 1110 N N . GLY A 1 134 ? 0.152 2.234 12.733 1.00 96.81 134 GLY A N 1
ATOM 1111 C CA . GLY A 1 134 ? 0.631 3.007 13.875 1.00 96.81 134 GLY A CA 1
ATOM 1112 C C . GLY A 1 134 ? -0.491 3.767 14.587 1.00 96.81 134 GLY A C 1
ATOM 1113 O O . GLY A 1 134 ? -0.578 3.700 15.813 1.00 96.81 134 GLY A O 1
ATOM 1114 N N . ILE A 1 135 ? -1.388 4.410 13.829 1.00 97.06 135 ILE A N 1
ATOM 1115 C CA . ILE A 1 135 ? -2.599 5.068 14.360 1.00 97.06 135 ILE A CA 1
ATOM 1116 C C . ILE A 1 135 ? -3.491 4.057 15.089 1.00 97.06 135 ILE A C 1
ATOM 1118 O O . ILE A 1 135 ? -4.035 4.349 16.151 1.00 97.06 135 ILE A O 1
ATOM 1122 N N . LEU A 1 136 ? -3.594 2.841 14.552 1.00 96.38 136 LEU A N 1
ATOM 1123 C CA . LEU A 1 136 ? -4.393 1.766 15.136 1.00 96.38 136 LEU A CA 1
ATOM 1124 C C . LEU A 1 136 ? -3.680 1.004 16.269 1.00 96.38 136 LEU A C 1
ATOM 1126 O O . LEU A 1 136 ? -4.212 0.018 16.776 1.00 96.38 136 LEU A O 1
ATOM 1130 N N . GLY A 1 137 ? -2.476 1.426 16.669 1.00 94.75 137 GLY A N 1
ATOM 1131 C CA . GLY A 1 137 ? -1.696 0.775 17.724 1.00 94.75 137 GLY A CA 1
ATOM 1132 C C . GLY A 1 137 ? -1.117 -0.593 17.339 1.00 94.75 137 GLY A C 1
ATOM 1133 O O . GLY A 1 137 ? -0.678 -1.345 18.211 1.00 94.75 137 GLY A O 1
ATOM 1134 N N . VAL A 1 138 ? -1.087 -0.932 16.048 1.00 93.81 138 VAL A N 1
ATOM 1135 C CA . VAL A 1 138 ? -0.600 -2.215 15.528 1.00 93.81 138 VAL A CA 1
ATOM 1136 C C . VAL A 1 138 ? 0.846 -2.069 15.059 1.00 93.81 138 VAL A C 1
ATOM 1138 O O . VAL A 1 138 ? 1.179 -1.180 14.281 1.00 93.81 138 VAL A O 1
ATOM 1141 N N . ARG A 1 139 ? 1.720 -2.978 15.506 1.00 88.62 139 ARG A N 1
ATOM 1142 C CA . ARG A 1 139 ? 3.118 -3.061 15.054 1.00 88.62 139 ARG A CA 1
ATOM 1143 C C . ARG A 1 139 ? 3.318 -4.274 14.149 1.00 88.62 139 ARG A C 1
ATOM 1145 O O . ARG A 1 139 ? 2.873 -5.369 14.506 1.00 88.62 139 ARG A O 1
ATOM 1152 N N . VAL A 1 140 ? 3.998 -4.064 13.025 1.00 84.38 140 VAL A N 1
ATOM 1153 C CA . VAL A 1 140 ? 4.336 -5.050 11.981 1.00 84.38 140 VAL A CA 1
ATOM 1154 C C . VAL A 1 140 ? 5.783 -4.905 11.538 1.00 84.38 140 VAL A C 1
ATOM 1156 O O . VAL A 1 140 ? 6.320 -3.783 11.681 1.00 84.38 140 VAL A O 1
#

pLDDT: mean 95.15, std 4.15, range [74.81, 98.44]

Solvent-accessible surface area (backbone atoms only — not comparable to full-atom values): 7763 Å² total; per-residue (Å²): 109,68,80,77,38,33,64,56,52,40,53,52,30,54,38,28,44,52,35,33,58,48,40,76,74,66,46,82,90,74,84,49,96,44,77,65,36,51,45,52,51,53,52,41,54,68,35,72,60,34,44,55,49,51,51,34,50,46,52,42,51,54,54,58,67,71,47,55,64,71,57,52,52,51,51,51,45,32,30,49,45,29,63,66,62,86,68,68,86,89,53,54,42,68,55,55,51,49,52,51,49,46,52,48,56,74,73,52,76,72,57,63,68,57,50,48,52,64,51,68,72,38,59,65,37,24,59,17,37,52,45,16,31,51,69,52,74,48,85,112

Organism: NCBI:txid180881